Protein AF-A0A8C6PMX7-F1 (afdb_monomer_lite)

Foldseek 3Di:
DDDDPPPPPPPPVDQVPFDADPVPRDGNDYVVPDPVVVVVCCVVVPPDPDPPPPDDD

InterPro domains:
  IPR001878 Zinc finger, CCHC-type [PS50158] (21-34)
  IPR036875 Zinc finger, CCHC-type superfamily [SSF57756] (9-40)

Secondary structure (DSSP, 8-state):
--------------TTSSPB-TTT--BSS-GGG-HHHHHHHHTTS-PPPPTT-----

Sequence (57 aa):
LPRTRRRPSNTSSDPSDLPECFYCHEKGHFIRDCLRLQRKNRRNVKPPPPKFAMMCP

Structure (mmCIF, N/CA/C/O backbone):
data_AF-A0A8C6PMX7-F1
#
_entry.id   AF-A0A8C6PMX7-F1
#
loop_
_atom_site.group_PDB
_atom_site.id
_atom_site.type_symbol
_atom_site.label_atom_id
_atom_site.label_alt_id
_atom_site.label_comp_id
_atom_site.label_asym_id
_atom_site.label_entity_id
_atom_site.label_seq_id
_atom_site.pdbx_PDB_ins_code
_atom_site.Cartn_x
_atom_site.Cartn_y
_atom_site.Cartn_z
_atom_site.occupancy
_atom_site.B_iso_or_equiv
_atom_site.auth_seq_id
_atom_site.auth_comp_id
_atom_site.auth_asym_id
_atom_site.auth_atom_id
_atom_site.pdbx_PDB_model_num
ATOM 1 N N . LEU A 1 1 ? -27.986 -2.178 -32.446 1.00 53.75 1 LEU A N 1
ATOM 2 C CA . LEU A 1 1 ? -26.577 -2.644 -32.493 1.00 53.75 1 LEU A CA 1
ATOM 3 C C . LEU A 1 1 ? -25.901 -2.275 -31.170 1.00 53.75 1 LEU A C 1
ATOM 5 O O . LEU A 1 1 ? -25.915 -1.093 -30.834 1.00 53.75 1 LEU A O 1
ATOM 9 N N . PRO A 1 2 ? -25.412 -3.233 -30.364 1.00 56.62 2 PRO A N 1
ATOM 10 C CA . PRO A 1 2 ? -24.925 -2.944 -29.020 1.00 56.62 2 PRO A CA 1
ATOM 11 C C . PRO A 1 2 ? -23.542 -2.285 -29.084 1.00 56.62 2 PRO A C 1
ATOM 13 O O . PRO A 1 2 ? -22.637 -2.754 -29.771 1.00 56.62 2 PRO A O 1
ATOM 16 N N . ARG A 1 3 ? -23.380 -1.172 -28.362 1.00 61.66 3 ARG A N 1
ATOM 17 C CA . ARG A 1 3 ? -22.116 -0.438 -28.241 1.00 61.66 3 ARG A CA 1
ATOM 18 C C . ARG A 1 3 ? -21.164 -1.256 -27.375 1.00 61.66 3 ARG A C 1
ATOM 20 O O . ARG A 1 3 ? -21.210 -1.173 -26.149 1.00 61.66 3 ARG A O 1
ATOM 27 N N . THR A 1 4 ? -20.306 -2.056 -27.997 1.00 62.72 4 THR A N 1
ATOM 28 C CA . THR A 1 4 ? -19.256 -2.778 -27.280 1.00 62.72 4 THR A CA 1
ATOM 29 C C . THR A 1 4 ? -18.247 -1.771 -26.732 1.00 62.72 4 THR A C 1
ATOM 31 O O . THR A 1 4 ? -17.341 -1.334 -27.441 1.00 62.72 4 THR A O 1
ATOM 34 N N . ARG A 1 5 ? -18.371 -1.405 -25.452 1.00 63.34 5 ARG A N 1
ATOM 35 C CA . ARG A 1 5 ? -17.241 -0.852 -24.700 1.00 63.34 5 ARG A CA 1
ATOM 36 C C . ARG A 1 5 ? -16.244 -1.990 -24.480 1.00 63.34 5 ARG A C 1
ATOM 38 O O . ARG A 1 5 ? -16.244 -2.615 -23.425 1.00 63.34 5 ARG A O 1
ATOM 45 N N . ARG A 1 6 ? -15.398 -2.276 -25.476 1.00 61.59 6 ARG A N 1
ATOM 46 C CA . ARG A 1 6 ? -14.156 -3.016 -25.228 1.00 61.59 6 ARG A CA 1
ATOM 47 C C . ARG A 1 6 ? -13.266 -2.095 -24.402 1.00 61.59 6 ARG A C 1
ATOM 49 O O . ARG A 1 6 ? -12.541 -1.272 -24.946 1.00 61.59 6 ARG A O 1
ATOM 56 N N . ARG A 1 7 ? -13.391 -2.177 -23.079 1.00 63.16 7 ARG A N 1
ATOM 57 C CA . ARG A 1 7 ? -12.364 -1.675 -22.170 1.00 63.16 7 ARG A CA 1
ATOM 58 C C . ARG A 1 7 ? -11.191 -2.641 -22.337 1.00 63.16 7 ARG A C 1
ATOM 60 O O . ARG A 1 7 ? -11.386 -3.816 -22.032 1.00 63.16 7 ARG A O 1
ATOM 67 N N . PRO A 1 8 ? -10.033 -2.218 -22.870 1.00 58.75 8 PRO A N 1
ATOM 68 C CA . PRO A 1 8 ? -8.871 -3.079 -22.846 1.00 58.75 8 PRO A CA 1
ATOM 69 C C . PRO A 1 8 ? -8.536 -3.260 -21.369 1.00 58.75 8 PRO A C 1
ATOM 71 O O . PRO A 1 8 ? -8.156 -2.315 -20.674 1.00 58.75 8 PRO A O 1
ATOM 74 N N . SER A 1 9 ? -8.796 -4.457 -20.858 1.00 58.72 9 SER A N 1
ATOM 75 C CA . SER A 1 9 ? -8.228 -4.897 -19.599 1.00 58.72 9 SER A CA 1
ATOM 76 C C . SER A 1 9 ? -6.737 -5.020 -19.868 1.00 58.72 9 SER A C 1
ATOM 78 O O . SER A 1 9 ? -6.275 -6.056 -20.334 1.00 58.72 9 SER A O 1
ATOM 80 N N . ASN A 1 10 ? -6.003 -3.927 -19.650 1.00 61.47 10 ASN A N 1
ATOM 81 C CA . ASN A 1 10 ? -4.554 -3.924 -19.479 1.00 61.47 10 ASN A CA 1
ATOM 82 C C . ASN A 1 10 ? -4.244 -4.722 -18.202 1.00 61.47 10 ASN A C 1
ATOM 84 O O . ASN A 1 10 ? -3.878 -4.192 -17.160 1.00 61.47 10 ASN A O 1
ATOM 88 N N . THR A 1 11 ? -4.518 -6.014 -18.261 1.00 63.56 11 THR A N 1
ATOM 89 C CA . THR A 1 11 ? -4.063 -7.014 -17.320 1.00 63.56 11 THR A CA 1
ATOM 90 C C . THR A 1 11 ? -3.202 -7.915 -18.176 1.00 63.56 11 THR A C 1
ATOM 92 O O . THR A 1 11 ? -3.605 -9.015 -18.558 1.00 63.56 11 THR A O 1
ATOM 95 N N . SER A 1 12 ? -2.032 -7.385 -18.557 1.00 62.00 12 SER A N 1
ATOM 96 C CA . SER A 1 12 ? -0.888 -8.231 -18.864 1.00 62.00 12 SER A CA 1
ATOM 97 C C . SER A 1 12 ? -0.839 -9.233 -17.721 1.00 62.00 12 SER A C 1
ATOM 99 O O . SER A 1 12 ? -0.684 -8.874 -16.558 1.00 62.00 12 SER A O 1
ATOM 101 N N . SER A 1 13 ? -1.172 -10.483 -18.030 1.00 63.00 13 SER A N 1
ATOM 102 C CA . SER A 1 13 ? -1.379 -11.540 -17.036 1.00 63.00 13 SER A CA 1
ATOM 103 C C . SER A 1 13 ? -0.044 -12.040 -16.480 1.00 63.00 13 SER A C 1
ATOM 105 O O . SER A 1 13 ? 0.066 -13.181 -16.039 1.00 63.00 13 SER A O 1
ATOM 107 N N . ASP A 1 14 ? 0.973 -11.183 -16.536 1.00 70.69 14 ASP A N 1
ATOM 108 C CA . ASP A 1 14 ? 2.310 -11.463 -16.086 1.00 70.69 14 ASP A CA 1
ATOM 109 C C . ASP A 1 14 ? 2.410 -11.073 -14.604 1.00 70.69 14 ASP A C 1
ATOM 111 O O . ASP A 1 14 ? 2.215 -9.905 -14.247 1.00 70.69 14 ASP A O 1
ATOM 115 N N . PRO A 1 15 ? 2.697 -12.026 -13.699 1.00 67.75 15 PRO A N 1
ATOM 116 C CA . PRO A 1 15 ? 2.868 -11.742 -12.274 1.00 67.75 15 PRO A CA 1
ATOM 117 C C . PRO A 1 15 ? 4.080 -10.835 -11.987 1.00 67.75 15 PRO A C 1
ATOM 119 O O . PRO A 1 15 ? 4.317 -10.463 -10.831 1.00 67.75 15 PRO A O 1
ATOM 122 N N . SER A 1 16 ? 4.869 -10.496 -13.011 1.00 73.25 16 SER A N 1
ATOM 123 C CA . SER A 1 16 ? 6.010 -9.586 -12.930 1.00 73.25 16 SER A CA 1
ATOM 124 C C . SER A 1 16 ? 5.607 -8.111 -13.026 1.00 73.25 16 SER A C 1
ATOM 126 O O . SER A 1 16 ? 6.305 -7.284 -12.450 1.00 73.25 16 SER A O 1
ATOM 128 N N . ASP A 1 17 ? 4.468 -7.785 -13.650 1.00 82.31 17 ASP A N 1
ATOM 129 C CA . ASP A 1 17 ? 3.970 -6.401 -13.791 1.00 82.31 17 ASP A CA 1
ATOM 130 C C . ASP A 1 17 ? 3.111 -5.932 -12.603 1.00 82.31 17 ASP A C 1
ATOM 132 O O . ASP A 1 17 ? 2.677 -4.777 -12.540 1.00 82.31 17 ASP A O 1
ATOM 136 N N . LEU A 1 18 ? 2.817 -6.821 -11.649 1.00 83.88 18 LEU A N 1
ATOM 137 C CA . LEU A 1 18 ? 2.021 -6.453 -10.484 1.00 83.88 18 LEU A CA 1
ATOM 138 C C . LEU A 1 18 ? 2.840 -5.555 -9.543 1.00 83.88 18 LEU A C 1
ATOM 140 O O . LEU A 1 18 ? 3.967 -5.907 -9.191 1.00 83.88 18 LEU A O 1
ATOM 144 N N . PRO A 1 19 ? 2.263 -4.443 -9.055 1.00 89.12 19 PRO A N 1
ATOM 145 C CA . PRO A 1 19 ? 2.961 -3.549 -8.143 1.00 89.12 19 PRO A CA 1
ATOM 146 C C . PRO A 1 19 ? 3.305 -4.270 -6.840 1.00 89.12 19 PRO A C 1
ATOM 148 O O . PRO A 1 19 ? 2.468 -4.984 -6.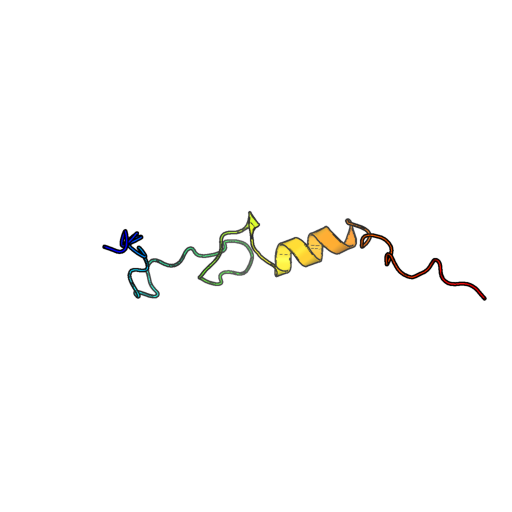285 1.00 89.12 19 PRO A O 1
ATOM 151 N N . GLU A 1 20 ? 4.522 -4.064 -6.346 1.00 93.06 20 GLU A N 1
ATOM 152 C CA . GLU A 1 20 ? 4.980 -4.596 -5.067 1.00 93.06 20 GLU A CA 1
ATOM 153 C C . GLU A 1 20 ? 4.787 -3.570 -3.946 1.00 93.06 20 GLU A C 1
ATOM 155 O O . GLU A 1 20 ? 5.119 -2.386 -4.059 1.00 93.06 20 GLU A O 1
ATOM 160 N N . CYS A 1 21 ? 4.245 -4.029 -2.826 1.00 94.75 21 CYS A N 1
ATOM 161 C CA . CYS A 1 21 ? 4.038 -3.202 -1.657 1.00 94.75 21 CYS A CA 1
ATOM 162 C C . CYS A 1 21 ? 5.312 -3.105 -0.811 1.00 94.75 21 CYS A C 1
ATOM 164 O O . CYS A 1 21 ? 5.652 -4.051 -0.113 1.00 94.75 21 CYS A O 1
ATOM 166 N N . PHE A 1 22 ? 5.948 -1.935 -0.719 1.00 94.81 22 PHE A N 1
ATOM 167 C CA . PHE A 1 22 ? 7.140 -1.747 0.133 1.00 94.81 22 PHE A CA 1
ATOM 168 C C . PHE A 1 22 ? 6.906 -1.913 1.650 1.00 94.81 22 PHE A C 1
ATOM 170 O O . PHE A 1 22 ? 7.848 -1.825 2.429 1.00 94.81 22 PHE A O 1
ATOM 177 N N . TYR A 1 23 ? 5.663 -2.098 2.109 1.00 93.75 23 TYR A N 1
ATOM 178 C CA . TYR A 1 23 ? 5.378 -2.332 3.529 1.00 93.75 23 TYR A CA 1
ATOM 179 C C . TYR A 1 23 ? 5.360 -3.821 3.897 1.00 93.75 23 TYR A C 1
ATOM 181 O O . TYR A 1 23 ? 5.877 -4.199 4.945 1.00 93.75 23 TYR A O 1
ATOM 189 N N . CYS A 1 24 ? 4.723 -4.663 3.075 1.00 94.12 24 CYS A N 1
ATOM 190 C CA . CYS A 1 24 ? 4.598 -6.104 3.332 1.00 94.12 24 CYS A CA 1
ATOM 191 C C . CYS A 1 24 ? 5.316 -6.993 2.308 1.00 94.12 24 CYS A C 1
ATOM 193 O O . CYS A 1 24 ? 5.339 -8.204 2.505 1.00 94.12 24 CYS A O 1
ATOM 195 N N . HIS A 1 25 ? 5.879 -6.392 1.258 1.00 93.31 25 HIS A N 1
ATOM 196 C CA . HIS A 1 25 ? 6.592 -7.020 0.142 1.00 93.31 25 HIS A CA 1
ATOM 197 C C . HIS A 1 25 ? 5.736 -8.035 -0.633 1.00 93.31 25 HIS A C 1
ATOM 199 O O . HIS A 1 25 ? 6.228 -9.007 -1.197 1.00 93.31 25 HIS A O 1
ATOM 205 N N . GLU A 1 26 ? 4.418 -7.819 -0.653 1.00 91.38 26 GLU A N 1
ATOM 206 C CA . GLU A 1 26 ? 3.477 -8.608 -1.448 1.00 91.38 26 GLU A CA 1
ATOM 207 C C . GLU A 1 26 ? 3.140 -7.875 -2.749 1.00 91.38 26 GLU A C 1
ATOM 209 O O . GLU A 1 26 ? 3.010 -6.648 -2.774 1.00 91.38 26 GLU A O 1
ATOM 214 N N . LYS A 1 27 ? 2.956 -8.641 -3.826 1.00 91.69 27 LYS A N 1
ATOM 215 C CA . LYS A 1 27 ? 2.547 -8.117 -5.131 1.00 91.69 27 LYS A CA 1
ATOM 216 C C . LYS A 1 27 ? 1.033 -7.897 -5.210 1.00 91.69 27 LYS A C 1
ATOM 218 O O . LYS A 1 27 ? 0.252 -8.519 -4.492 1.00 91.69 27 LYS A O 1
ATOM 223 N N . GLY A 1 28 ? 0.620 -7.025 -6.124 1.00 91.19 28 GLY A N 1
ATOM 224 C CA . GLY A 1 28 ? -0.778 -6.747 -6.463 1.00 91.19 28 GLY A CA 1
ATOM 225 C C . GLY A 1 28 ? -1.367 -5.504 -5.800 1.00 91.19 28 GLY A C 1
ATOM 226 O O . GLY A 1 28 ? -2.533 -5.198 -6.036 1.00 91.19 28 GLY A O 1
ATOM 227 N N . HIS A 1 29 ? -0.594 -4.770 -4.994 1.00 93.19 29 HIS A N 1
ATOM 22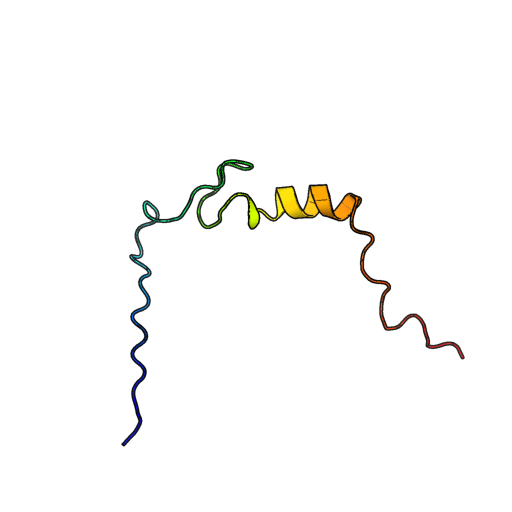8 C CA . HIS A 1 29 ? -1.041 -3.518 -4.386 1.00 93.19 29 HIS A CA 1
ATOM 229 C C . HIS A 1 29 ? 0.131 -2.588 -4.046 1.00 93.19 29 HIS A C 1
ATOM 231 O O . HIS A 1 29 ? 1.258 -3.028 -3.843 1.00 93.19 29 HIS A O 1
ATOM 237 N N . PHE A 1 30 ? -0.144 -1.288 -3.931 1.00 93.88 30 PHE A N 1
ATOM 238 C CA . PHE A 1 30 ? 0.824 -0.299 -3.448 1.00 93.88 30 PHE A CA 1
ATOM 239 C C . PHE A 1 30 ? 0.750 -0.146 -1.921 1.00 93.88 30 PHE A C 1
ATOM 241 O O . PHE A 1 30 ? -0.245 -0.510 -1.298 1.00 93.88 30 PHE A O 1
ATOM 248 N N . ILE A 1 31 ? 1.757 0.491 -1.306 1.00 93.06 31 ILE A N 1
ATOM 249 C CA . ILE A 1 31 ? 1.808 0.755 0.151 1.00 93.06 31 ILE A CA 1
ATOM 250 C C . ILE A 1 31 ? 0.503 1.376 0.679 1.00 93.06 31 ILE A C 1
ATOM 252 O O . ILE A 1 31 ? 0.018 0.992 1.742 1.00 93.06 31 ILE A O 1
ATOM 256 N N . ARG A 1 32 ? -0.083 2.323 -0.069 1.00 89.00 32 ARG A N 1
ATOM 257 C CA . ARG A 1 32 ? -1.310 3.046 0.321 1.00 89.00 32 ARG A CA 1
ATOM 258 C C . ARG A 1 32 ? -2.529 2.119 0.436 1.00 89.00 32 ARG A C 1
ATOM 260 O O . ARG A 1 32 ? -3.392 2.338 1.286 1.00 89.00 32 ARG A O 1
ATOM 267 N N . ASP A 1 33 ? -2.548 1.056 -0.360 1.00 89.06 33 ASP A N 1
ATOM 268 C CA . ASP A 1 33 ? -3.616 0.057 -0.416 1.00 89.06 33 ASP A CA 1
ATOM 269 C C . ASP A 1 33 ? -3.312 -1.185 0.434 1.00 89.06 33 ASP A C 1
ATOM 271 O O . ASP A 1 33 ? -4.107 -2.123 0.491 1.00 89.06 33 ASP A O 1
ATOM 275 N N . CYS A 1 34 ? -2.182 -1.204 1.146 1.00 92.75 34 CYS A N 1
ATOM 276 C CA . CYS A 1 34 ? -1.803 -2.339 1.973 1.00 92.75 34 CYS A CA 1
ATOM 277 C C . CYS A 1 34 ? -2.774 -2.533 3.141 1.00 92.75 34 CYS A C 1
ATOM 279 O O . CYS A 1 34 ? -2.808 -1.742 4.088 1.00 92.75 34 CYS A O 1
ATOM 281 N N . LEU A 1 35 ? -3.510 -3.647 3.135 1.00 89.00 35 LEU A N 1
ATOM 282 C CA . LEU A 1 35 ? -4.453 -3.992 4.202 1.00 89.00 35 LEU A CA 1
ATOM 283 C C . LEU A 1 35 ? -3.770 -4.121 5.569 1.00 89.00 35 LEU A C 1
ATOM 285 O O . LEU A 1 35 ? -4.371 -3.762 6.582 1.00 89.00 35 LEU A O 1
ATOM 289 N N . ARG A 1 36 ? -2.516 -4.594 5.623 1.00 89.50 36 ARG A N 1
ATOM 290 C CA . ARG A 1 36 ? -1.759 -4.682 6.884 1.00 89.50 36 ARG A CA 1
ATOM 291 C C . ARG A 1 36 ? -1.472 -3.292 7.454 1.00 89.50 36 ARG A C 1
ATOM 293 O O . ARG A 1 36 ? -1.692 -3.066 8.646 1.00 89.50 36 ARG A O 1
ATOM 300 N N . LEU A 1 37 ? -1.053 -2.354 6.599 1.00 89.50 37 LEU A N 1
ATOM 301 C CA . LEU A 1 37 ? -0.817 -0.963 6.987 1.00 89.50 37 LEU A CA 1
ATOM 302 C C . LEU A 1 37 ? -2.126 -0.275 7.383 1.00 89.50 37 LEU A C 1
ATOM 304 O O . LEU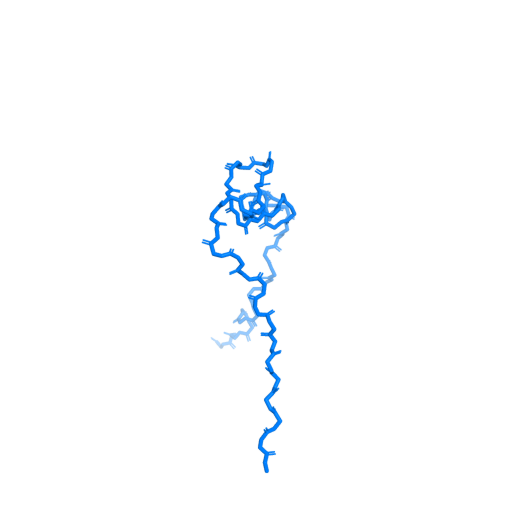 A 1 37 ? -2.201 0.358 8.435 1.00 89.50 37 LEU A O 1
ATOM 308 N N . GLN A 1 38 ? -3.186 -0.464 6.595 1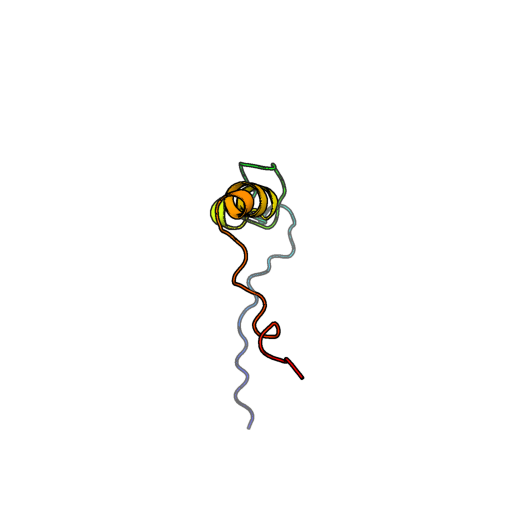.00 86.81 38 GLN A N 1
ATOM 309 C CA . GLN A 1 38 ? -4.499 0.079 6.915 1.00 86.81 38 GLN A CA 1
ATOM 310 C C . GLN A 1 38 ? -5.003 -0.453 8.252 1.00 86.81 38 GLN A C 1
ATOM 312 O O . GLN A 1 38 ? -5.416 0.351 9.073 1.00 86.81 38 GLN A O 1
ATOM 317 N N . ARG A 1 39 ? -4.921 -1.759 8.539 1.00 83.56 39 ARG A N 1
ATOM 318 C CA . ARG A 1 39 ? -5.316 -2.327 9.844 1.00 83.56 39 ARG A CA 1
ATOM 319 C C . ARG A 1 39 ? -4.487 -1.770 11.004 1.00 83.56 39 ARG A C 1
ATOM 321 O O . ARG A 1 39 ? -5.047 -1.509 12.068 1.00 83.56 39 ARG A O 1
ATOM 328 N N . LYS A 1 40 ? -3.182 -1.539 10.810 1.00 81.81 40 LYS A N 1
ATOM 329 C CA . LYS A 1 40 ? -2.334 -0.856 11.804 1.00 81.81 40 LYS A CA 1
ATOM 330 C C . LYS A 1 40 ? -2.831 0.568 12.067 1.00 81.81 40 LYS A C 1
ATOM 332 O O . LYS A 1 40 ? -2.967 0.950 13.225 1.00 81.81 40 LYS A O 1
ATOM 337 N N . ASN A 1 41 ? -3.195 1.300 11.017 1.00 74.38 41 ASN A N 1
ATOM 338 C CA . ASN A 1 41 ? -3.740 2.654 11.129 1.00 74.38 41 ASN A CA 1
ATOM 339 C C . ASN A 1 41 ? -5.193 2.666 11.638 1.00 74.38 41 ASN A C 1
ATOM 341 O O . ASN A 1 41 ? -5.586 3.589 12.341 1.00 74.38 41 ASN A O 1
ATOM 345 N N . ARG A 1 42 ? -5.988 1.620 11.378 1.00 67.19 42 ARG A N 1
ATOM 346 C CA . ARG A 1 42 ? -7.3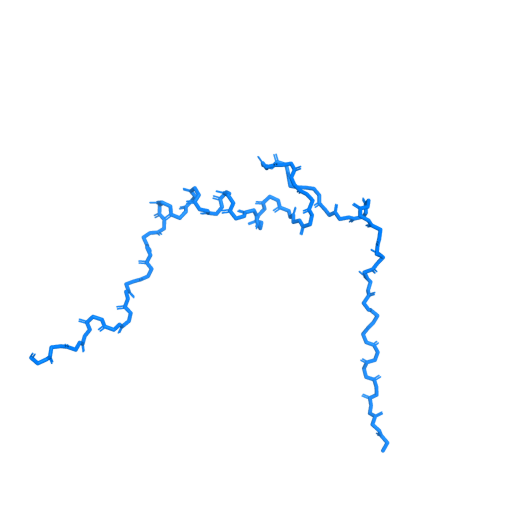74 1.477 11.860 1.00 67.19 42 ARG A CA 1
ATOM 347 C C . ARG A 1 42 ? -7.472 1.223 13.356 1.00 67.19 42 ARG A C 1
ATOM 349 O O . ARG A 1 42 ? -8.517 1.493 13.923 1.00 67.19 42 ARG A O 1
ATOM 356 N N . ARG A 1 43 ? -6.398 0.801 14.029 1.00 59.50 43 ARG A N 1
ATOM 357 C CA . ARG A 1 43 ? -6.364 0.885 15.499 1.00 59.50 43 ARG A CA 1
ATOM 358 C C . ARG A 1 43 ? -6.494 2.329 16.001 1.00 59.50 43 ARG A C 1
ATOM 360 O O . ARG A 1 43 ? -6.983 2.526 17.103 1.00 59.50 43 ARG A O 1
ATOM 367 N N . ASN A 1 44 ? -6.122 3.316 15.183 1.00 62.06 44 ASN A N 1
ATOM 368 C CA . ASN A 1 44 ? -6.363 4.733 15.459 1.00 62.06 44 ASN A CA 1
ATOM 369 C C . ASN A 1 44 ? -7.664 5.272 14.842 1.00 62.06 44 ASN A C 1
ATOM 371 O O . ASN A 1 44 ? -8.198 6.268 15.321 1.00 62.06 44 ASN A O 1
ATOM 375 N N . VAL A 1 45 ? -8.213 4.621 13.813 1.00 62.97 45 VAL A N 1
ATOM 376 C CA . VAL A 1 45 ? -9.512 4.992 13.234 1.00 62.97 45 VAL A CA 1
ATOM 377 C C . VAL A 1 45 ? -10.590 4.168 13.923 1.00 62.97 45 VAL A C 1
ATOM 379 O O . VAL A 1 45 ? -10.887 3.055 13.485 1.00 62.97 45 VAL A O 1
ATOM 382 N N . LYS A 1 46 ? -11.155 4.710 15.014 1.00 63.16 46 LYS A N 1
ATOM 383 C CA . LYS A 1 46 ? -12.308 4.108 15.702 1.00 63.16 46 LYS A CA 1
ATOM 384 C C . LYS A 1 46 ? -13.309 3.635 14.637 1.00 63.16 46 LYS A C 1
ATOM 386 O O . LYS A 1 46 ? -13.649 4.438 13.760 1.00 63.16 46 LYS A O 1
ATOM 391 N N . PRO A 1 47 ? -13.716 2.350 14.638 1.00 67.38 47 PRO A N 1
ATOM 392 C CA . PRO A 1 47 ? -14.662 1.861 13.649 1.00 67.38 47 PRO A CA 1
ATOM 393 C C . PRO A 1 47 ? -15.892 2.775 13.671 1.00 67.38 47 PRO A C 1
ATOM 395 O O . PRO A 1 47 ? -16.288 3.211 14.758 1.00 67.38 47 PRO A O 1
ATOM 398 N N . PRO A 1 48 ? -16.467 3.119 12.502 1.00 64.56 48 PRO A N 1
ATOM 399 C CA . PRO A 1 48 ? -17.704 3.881 12.486 1.00 64.56 48 PRO A CA 1
ATOM 400 C C . PRO A 1 48 ? -18.706 3.142 13.379 1.00 64.56 48 PRO A C 1
ATOM 402 O O . PRO A 1 48 ? -18.773 1.908 13.297 1.00 64.56 48 PRO A O 1
ATOM 405 N N . PRO A 1 49 ? -19.423 3.854 14.265 1.00 67.75 49 PRO A N 1
ATOM 406 C CA . PRO A 1 49 ? -20.351 3.208 15.175 1.00 67.75 49 PRO A CA 1
ATOM 407 C C . PRO A 1 49 ? -21.305 2.324 14.361 1.00 67.75 49 PRO A C 1
ATOM 409 O O . PRO A 1 49 ? -21.737 2.732 13.274 1.00 67.75 49 PRO A O 1
ATOM 412 N N . PRO A 1 50 ? -21.598 1.097 14.828 1.00 76.31 50 PRO A N 1
ATOM 413 C CA . PRO A 1 50 ? -22.549 0.239 14.145 1.00 76.31 50 PRO A CA 1
ATOM 414 C C . PRO A 1 50 ? -23.871 0.999 14.011 1.00 76.31 50 PRO A C 1
ATOM 416 O O . PRO A 1 50 ? -24.453 1.427 15.004 1.00 76.31 50 PRO A O 1
ATOM 419 N N . LYS A 1 51 ? -24.345 1.167 12.770 1.00 66.88 51 LYS A N 1
ATOM 420 C CA . LYS A 1 51 ? -25.568 1.928 12.453 1.00 66.88 51 LYS A CA 1
ATOM 421 C C . LYS A 1 51 ? -26.836 1.363 13.117 1.00 66.88 51 LYS A C 1
ATOM 423 O O . LYS A 1 51 ? -27.856 2.035 13.121 1.00 66.88 51 LYS A O 1
ATOM 428 N N . PHE A 1 52 ? -26.770 0.154 13.678 1.00 61.34 52 PHE A N 1
ATOM 429 C CA . PHE A 1 52 ? -27.914 -0.601 14.195 1.00 61.34 52 PHE A CA 1
ATOM 430 C C . PHE A 1 52 ? -28.026 -0.647 15.728 1.00 61.34 52 PHE A C 1
ATOM 432 O O . PHE A 1 52 ? -28.906 -1.327 16.238 1.00 61.34 52 PHE A O 1
ATOM 439 N N . ALA A 1 53 ? -27.201 0.090 16.483 1.00 61.84 53 ALA A N 1
ATOM 440 C CA . ALA A 1 53 ? -27.350 0.169 17.946 1.00 61.84 53 ALA A CA 1
ATOM 441 C C . ALA A 1 53 ? -28.510 1.085 18.416 1.00 61.84 53 ALA A C 1
ATOM 443 O O . ALA A 1 53 ? -28.669 1.306 19.610 1.00 61.84 53 ALA A O 1
ATOM 444 N N . MET A 1 54 ? -29.329 1.611 17.495 1.00 62.94 54 MET A N 1
ATOM 445 C CA . MET A 1 54 ? -30.542 2.397 17.776 1.00 62.94 54 MET A CA 1
ATOM 446 C C . MET A 1 54 ? -31.824 1.568 17.612 1.00 62.94 54 MET A C 1
ATOM 448 O O . MET A 1 54 ? -32.779 2.008 16.980 1.00 62.94 54 MET A O 1
ATOM 452 N N . MET A 1 55 ? -31.864 0.356 18.157 1.00 62.78 55 MET A N 1
ATOM 453 C CA . MET A 1 55 ? -33.131 -0.363 18.285 1.00 62.78 55 MET A CA 1
ATOM 4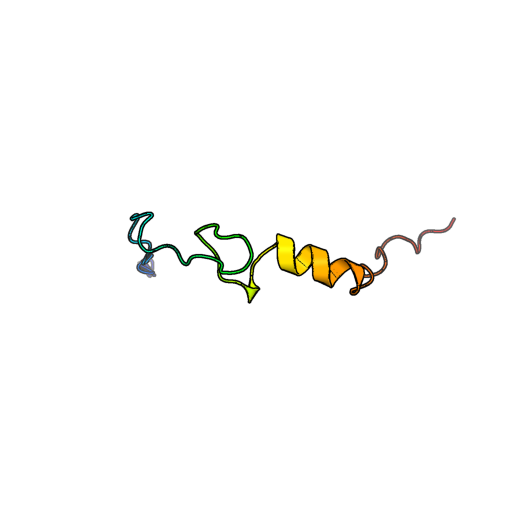54 C C . MET A 1 55 ? -33.263 -0.886 19.712 1.00 62.78 55 MET A C 1
ATOM 456 O O . MET A 1 55 ? -33.043 -2.062 19.980 1.00 62.78 55 MET A O 1
ATOM 460 N N . CYS A 1 56 ? -33.575 0.036 20.623 1.00 55.75 56 CYS A N 1
ATOM 461 C CA . CYS A 1 56 ? -34.304 -0.299 21.842 1.00 55.75 56 CYS A CA 1
ATOM 462 C C . CYS A 1 56 ? -35.765 -0.551 21.441 1.00 55.75 56 CYS A C 1
ATOM 464 O O . CYS A 1 56 ? -36.362 0.289 20.758 1.00 55.75 56 CYS A O 1
ATOM 466 N N . PRO A 1 57 ? -36.304 -1.719 21.794 1.00 68.56 57 PRO A N 1
ATOM 467 C CA . PRO A 1 57 ? -37.408 -1.777 22.748 1.00 68.56 57 PRO A CA 1
ATOM 468 C C . PRO A 1 57 ? -37.033 -2.522 24.030 1.00 68.56 57 PRO A C 1
ATOM 470 O O . PRO A 1 57 ? -36.342 -3.562 23.939 1.00 68.56 57 PRO A O 1
#

Organism: Nothobranchius furzeri (NCBI:txid105023)

Radius of gyration: 19.74 Å; chains: 1; bounding box: 44×17×55 Å

pLDDT: mean 74.95, std 13.77, range [53.75, 94.81]